Protein AF-A0A258QLD8-F1 (afdb_monomer)

Structure (mmCIF, N/CA/C/O backbone):
data_AF-A0A258QLD8-F1
#
_entry.id   AF-A0A258QLD8-F1
#
loop_
_atom_site.group_PDB
_atom_site.id
_atom_site.type_symbol
_atom_site.label_atom_id
_atom_site.label_alt_id
_atom_site.label_comp_id
_atom_site.label_asym_id
_atom_site.label_entity_id
_atom_site.label_seq_id
_atom_site.pdbx_PDB_ins_code
_atom_site.Cartn_x
_atom_site.Cartn_y
_atom_site.Cartn_z
_atom_site.occupancy
_atom_site.B_iso_or_equiv
_atom_site.auth_seq_id
_atom_site.auth_comp_id
_atom_site.auth_asym_id
_atom_site.auth_atom_id
_atom_site.pdbx_PDB_model_num
ATOM 1 N N . MET A 1 1 ? 20.863 -42.715 8.514 1.00 42.28 1 MET A N 1
ATOM 2 C CA . MET A 1 1 ? 19.700 -41.925 8.069 1.00 42.28 1 MET A CA 1
ATOM 3 C C . MET A 1 1 ? 20.176 -40.504 7.827 1.00 42.28 1 MET A C 1
ATOM 5 O O . MET A 1 1 ? 20.799 -39.951 8.721 1.00 42.28 1 MET A O 1
ATOM 9 N N . SER A 1 2 ? 19.979 -39.971 6.622 1.00 43.88 2 SER A N 1
ATOM 10 C CA . SER A 1 2 ? 20.388 -38.615 6.238 1.00 43.88 2 SER A CA 1
ATOM 11 C C . SER A 1 2 ? 19.223 -37.654 6.457 1.00 43.88 2 SER A C 1
ATOM 13 O O . SER A 1 2 ? 18.189 -37.821 5.814 1.00 43.88 2 SER A O 1
ATOM 15 N N . GLU A 1 3 ? 19.381 -36.656 7.322 1.00 44.41 3 GLU A N 1
ATOM 16 C CA . GLU A 1 3 ? 18.414 -35.564 7.476 1.00 44.41 3 GLU A CA 1
ATOM 17 C C . GLU A 1 3 ? 19.013 -34.266 6.922 1.00 44.41 3 GLU A C 1
ATOM 19 O O . GLU A 1 3 ? 19.735 -33.537 7.592 1.00 44.41 3 GLU A O 1
ATOM 24 N N . SER A 1 4 ? 18.708 -34.057 5.638 1.00 41.31 4 SER A N 1
ATOM 25 C CA . SER A 1 4 ? 18.306 -32.789 5.013 1.00 41.31 4 SER A CA 1
ATOM 26 C C . SER A 1 4 ? 19.083 -31.506 5.339 1.00 41.31 4 SER A C 1
ATOM 28 O O . SER A 1 4 ? 18.749 -30.768 6.266 1.00 41.31 4 SER A O 1
ATOM 30 N N . ASP A 1 5 ? 19.993 -31.171 4.421 1.00 44.09 5 ASP A N 1
ATOM 31 C CA . ASP A 1 5 ? 20.401 -29.815 4.052 1.00 44.09 5 ASP A CA 1
ATOM 32 C C . ASP A 1 5 ? 19.194 -28.877 3.858 1.00 44.09 5 ASP A C 1
ATOM 34 O O . ASP A 1 5 ? 18.394 -29.025 2.930 1.00 44.09 5 ASP A O 1
ATOM 38 N N . LEU A 1 6 ? 19.086 -27.861 4.713 1.00 45.78 6 LEU A N 1
ATOM 39 C CA . LEU A 1 6 ? 18.211 -26.711 4.493 1.00 45.78 6 LEU A CA 1
ATOM 40 C C . LEU A 1 6 ? 18.921 -25.719 3.558 1.00 45.78 6 LEU A C 1
ATOM 42 O O . LEU A 1 6 ? 19.585 -24.783 4.001 1.00 45.78 6 LEU A O 1
ATOM 46 N N . ASP A 1 7 ? 18.768 -25.926 2.250 1.00 41.94 7 ASP A N 1
ATOM 47 C CA . ASP A 1 7 ? 19.238 -25.021 1.194 1.00 41.94 7 ASP A CA 1
ATOM 48 C C . ASP A 1 7 ? 18.364 -23.750 1.143 1.00 41.94 7 ASP A C 1
ATOM 50 O O . ASP A 1 7 ? 17.398 -23.632 0.383 1.00 41.94 7 ASP A O 1
ATOM 54 N N . VAL A 1 8 ? 18.674 -22.774 2.000 1.00 51.44 8 VAL A N 1
ATOM 55 C CA . VAL A 1 8 ? 18.051 -21.443 1.964 1.00 51.44 8 VAL A CA 1
ATOM 56 C C . VAL A 1 8 ? 18.642 -20.660 0.789 1.00 51.44 8 VAL A C 1
ATOM 58 O O . VAL A 1 8 ? 19.575 -19.869 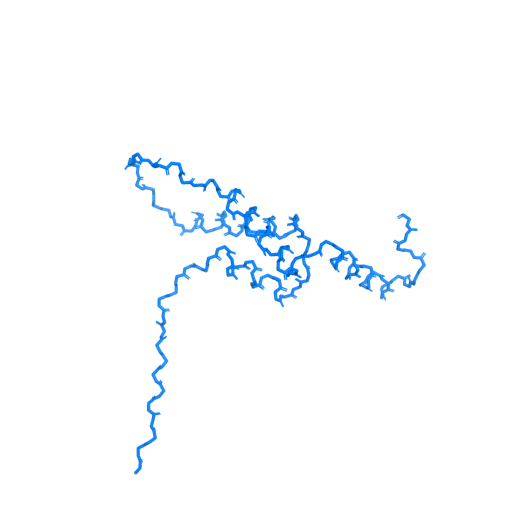0.944 1.00 51.44 8 VAL A O 1
ATOM 61 N N . LYS A 1 9 ? 18.082 -20.859 -0.410 1.00 49.19 9 LYS A N 1
ATOM 62 C CA . LYS A 1 9 ? 18.404 -20.056 -1.600 1.00 49.19 9 LYS A CA 1
ATOM 63 C C . LYS A 1 9 ? 18.022 -18.594 -1.370 1.00 49.19 9 LYS A C 1
ATOM 65 O O . LYS A 1 9 ? 16.876 -18.187 -1.557 1.00 49.19 9 LYS A O 1
ATOM 70 N N . GLN A 1 10 ? 19.000 -17.780 -0.982 1.00 51.91 10 GLN A N 1
ATOM 71 C CA . GLN A 1 10 ? 18.874 -16.326 -0.926 1.00 51.91 10 GLN A CA 1
ATOM 72 C C . GLN A 1 10 ? 18.745 -15.765 -2.351 1.00 51.91 10 GLN A C 1
ATOM 74 O O . GLN A 1 10 ? 19.733 -15.477 -3.024 1.00 51.91 10 GLN A O 1
ATOM 79 N N . GLY A 1 11 ? 17.508 -15.628 -2.834 1.00 49.97 11 GLY A N 1
ATOM 80 C CA . GLY A 1 11 ? 17.210 -14.968 -4.103 1.00 49.97 11 GLY A CA 1
ATOM 81 C C . GLY A 1 11 ? 17.725 -13.525 -4.108 1.00 49.97 11 GLY A C 1
ATOM 82 O O . GLY A 1 11 ? 17.557 -12.802 -3.123 1.00 49.97 11 GLY A O 1
ATOM 83 N N . LYS A 1 12 ? 18.368 -13.116 -5.214 1.00 52.28 12 LYS A N 1
ATOM 84 C CA .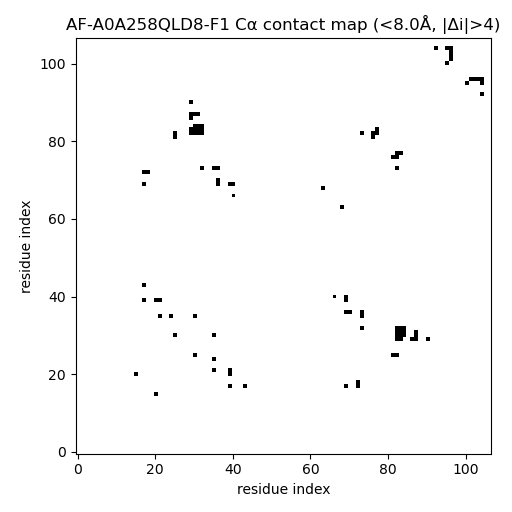 LYS A 1 12 ? 18.853 -11.747 -5.478 1.00 52.28 12 LYS A CA 1
ATOM 85 C C . LYS A 1 12 ? 17.857 -10.728 -4.917 1.00 52.28 12 LYS A C 1
ATOM 87 O O . LYS A 1 12 ? 16.702 -10.724 -5.338 1.00 52.28 12 LYS A O 1
ATOM 92 N N . LYS A 1 13 ? 18.298 -9.877 -3.983 1.00 46.06 13 LYS A N 1
ATOM 93 C CA . LYS A 1 13 ? 17.495 -8.807 -3.365 1.00 46.06 13 LYS A CA 1
ATOM 94 C C . LYS A 1 13 ? 17.170 -7.732 -4.411 1.00 46.06 13 LYS A C 1
ATOM 96 O O . LYS A 1 13 ? 17.737 -6.647 -4.397 1.00 46.06 13 LYS A O 1
ATOM 101 N N . GLN A 1 14 ? 16.292 -8.065 -5.352 1.00 59.50 14 GLN A N 1
ATOM 102 C CA . GLN A 1 14 ? 15.645 -7.128 -6.257 1.00 59.50 14 GLN A CA 1
ATOM 103 C C . GLN A 1 14 ? 14.947 -6.088 -5.380 1.00 59.50 14 GLN A C 1
ATOM 105 O O . GLN A 1 14 ? 14.184 -6.450 -4.477 1.00 59.50 14 GLN A O 1
ATOM 110 N N . SER A 1 15 ? 15.245 -4.808 -5.603 1.00 63.19 15 SER A N 1
ATOM 111 C CA . SER A 1 15 ? 14.550 -3.705 -4.942 1.00 63.19 15 SER A CA 1
ATOM 112 C C . SER A 1 15 ? 13.041 -3.967 -5.024 1.00 63.19 15 SER A C 1
ATOM 114 O O . SER A 1 15 ? 12.538 -4.192 -6.124 1.00 63.19 15 SER A O 1
ATOM 116 N N . PRO A 1 16 ? 12.306 -3.992 -3.896 1.00 73.50 16 PRO A N 1
ATOM 117 C CA . PRO A 1 16 ? 10.925 -4.462 -3.888 1.00 73.50 16 PRO A CA 1
ATOM 118 C C . PRO A 1 16 ? 10.088 -3.638 -4.869 1.00 73.50 16 PRO A C 1
ATOM 120 O O . PRO A 1 16 ? 10.220 -2.410 -4.892 1.00 73.50 16 PRO A O 1
ATOM 123 N N . SER A 1 17 ? 9.250 -4.304 -5.667 1.00 86.06 17 SER A N 1
ATOM 124 C CA . SER A 1 17 ? 8.374 -3.658 -6.652 1.00 86.06 17 SER A CA 1
ATOM 125 C C . SER A 1 17 ? 7.381 -2.693 -5.990 1.00 86.06 17 SER A C 1
ATOM 127 O O . SER A 1 17 ? 7.129 -2.784 -4.785 1.00 86.06 17 SER A O 1
ATOM 129 N N . LEU A 1 18 ? 6.774 -1.786 -6.769 1.00 88.31 18 LEU A N 1
ATOM 130 C CA . LEU A 1 18 ? 5.735 -0.866 -6.272 1.00 88.31 18 LEU A CA 1
ATOM 131 C C . LEU A 1 18 ? 4.608 -1.617 -5.546 1.00 88.31 18 LEU A C 1
ATOM 133 O O . LEU A 1 18 ? 4.272 -1.269 -4.415 1.00 88.31 18 LEU A O 1
ATOM 137 N N . LYS A 1 19 ? 4.109 -2.712 -6.138 1.00 88.81 19 LYS A N 1
ATOM 138 C CA . LYS A 1 19 ? 3.088 -3.580 -5.525 1.00 88.81 19 LYS A CA 1
ATOM 139 C C . LYS A 1 19 ? 3.560 -4.203 -4.211 1.00 88.81 19 LYS A C 1
ATOM 141 O O . LYS A 1 19 ? 2.833 -4.162 -3.225 1.00 88.81 1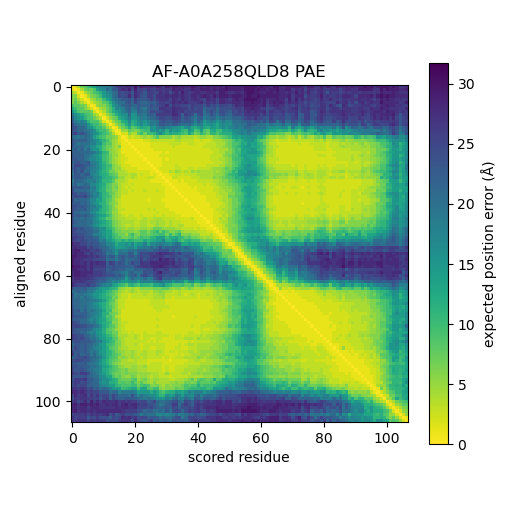9 LYS A O 1
ATOM 146 N N . ALA A 1 20 ? 4.782 -4.737 -4.161 1.00 90.06 20 ALA A N 1
ATOM 147 C CA . ALA A 1 20 ? 5.323 -5.337 -2.939 1.00 90.06 20 ALA A CA 1
ATOM 148 C C . ALA A 1 20 ? 5.469 -4.307 -1.805 1.00 90.06 20 ALA A C 1
ATOM 150 O O . ALA A 1 20 ? 5.180 -4.604 -0.645 1.00 90.06 20 ALA A O 1
ATOM 151 N N . ARG A 1 21 ? 5.876 -3.075 -2.135 1.00 91.12 21 ARG A N 1
ATOM 152 C CA . ARG A 1 21 ? 5.933 -1.967 -1.170 1.00 91.12 21 ARG A CA 1
ATOM 153 C C . ARG A 1 21 ? 4.541 -1.583 -0.679 1.00 91.12 21 ARG A C 1
ATOM 155 O O . ARG A 1 21 ? 4.357 -1.434 0.526 1.00 91.12 21 ARG A O 1
ATOM 162 N N . ALA A 1 22 ? 3.574 -1.465 -1.586 1.00 92.50 22 ALA A N 1
ATOM 163 C CA . ALA A 1 22 ? 2.192 -1.144 -1.249 1.00 92.50 22 ALA A CA 1
ATOM 164 C C . ALA A 1 22 ? 1.577 -2.207 -0.319 1.00 92.50 22 ALA A C 1
ATOM 166 O O . ALA A 1 22 ? 1.020 -1.863 0.722 1.00 92.50 22 ALA A O 1
ATOM 167 N N . LEU A 1 23 ? 1.773 -3.494 -0.625 1.00 92.31 23 LEU A N 1
ATOM 168 C CA . LEU A 1 23 ? 1.363 -4.610 0.235 1.00 92.31 23 LEU A CA 1
ATOM 169 C C . LEU A 1 23 ? 1.995 -4.534 1.624 1.00 92.31 23 LEU A C 1
ATOM 171 O O . LEU A 1 23 ? 1.308 -4.687 2.632 1.00 92.31 23 LEU A O 1
ATOM 175 N N . ARG A 1 24 ? 3.303 -4.257 1.693 1.00 92.00 24 ARG A N 1
ATOM 176 C CA . ARG A 1 24 ? 4.003 -4.106 2.972 1.00 92.00 24 ARG A CA 1
ATOM 177 C C . ARG A 1 24 ? 3.417 -2.970 3.805 1.00 92.00 24 ARG A C 1
ATOM 179 O O . ARG A 1 24 ? 3.318 -3.113 5.017 1.00 92.00 24 ARG A O 1
ATOM 186 N N . LEU A 1 25 ? 3.035 -1.859 3.176 1.00 93.00 25 LEU A N 1
ATOM 187 C CA . LEU A 1 25 ? 2.376 -0.756 3.870 1.00 93.00 25 LEU A CA 1
ATOM 188 C C . LEU A 1 25 ? 1.020 -1.214 4.414 1.00 93.00 25 LEU A C 1
ATOM 190 O O . LEU A 1 25 ? 0.833 -1.154 5.627 1.00 93.00 25 LEU A O 1
ATOM 194 N N . LEU A 1 26 ? 0.130 -1.730 3.562 1.00 91.50 26 LEU A N 1
ATOM 195 C CA . LEU A 1 26 ? -1.214 -2.175 3.959 1.00 91.50 26 LEU A CA 1
ATOM 196 C C . LEU A 1 26 ? -1.202 -3.249 5.054 1.00 91.50 26 LEU A C 1
ATOM 198 O O . LEU A 1 26 ? -2.052 -3.235 5.937 1.00 91.50 26 LEU A O 1
ATOM 202 N N . SER A 1 27 ? -0.194 -4.123 5.065 1.00 92.31 27 SER A N 1
ATOM 203 C CA . SER A 1 27 ? -0.012 -5.111 6.133 1.00 92.31 27 SER A CA 1
ATOM 204 C C . SER A 1 27 ? 0.196 -4.485 7.518 1.00 92.31 27 SER A C 1
ATOM 206 O O . SER A 1 27 ? -0.054 -5.151 8.519 1.00 92.31 27 SER A O 1
ATOM 208 N N . MET A 1 28 ? 0.700 -3.251 7.602 1.00 89.31 28 MET A N 1
ATOM 209 C CA . MET A 1 28 ? 1.033 -2.609 8.879 1.00 89.31 28 MET A CA 1
ATOM 210 C C . MET A 1 28 ? -0.114 -1.765 9.436 1.00 89.31 28 MET A C 1
ATOM 212 O O . MET A 1 28 ? -0.221 -1.604 10.651 1.00 89.31 28 MET A O 1
ATOM 216 N N . ARG A 1 29 ? -0.923 -1.151 8.568 1.00 87.94 29 ARG A N 1
ATOM 217 C CA . ARG A 1 29 ? -2.063 -0.309 8.956 1.00 87.94 29 ARG A CA 1
ATOM 218 C C . ARG A 1 29 ? -2.992 -0.079 7.772 1.00 87.94 29 ARG A C 1
ATOM 220 O O . ARG A 1 29 ? -2.560 -0.142 6.628 1.00 87.94 29 ARG A O 1
ATOM 227 N N . GLU A 1 30 ? -4.225 0.313 8.071 1.00 91.12 30 GLU A N 1
ATOM 228 C CA . GLU A 1 30 ? -5.143 0.878 7.080 1.00 91.12 30 GLU A CA 1
ATOM 229 C C . GLU A 1 30 ? -4.584 2.217 6.560 1.00 91.12 30 GLU A C 1
ATOM 231 O O . GLU A 1 30 ? -4.144 3.063 7.351 1.00 91.12 30 GLU A O 1
ATOM 236 N N . TYR A 1 31 ? -4.624 2.417 5.242 1.00 92.88 31 TYR A N 1
ATOM 237 C CA . TYR A 1 31 ? -4.296 3.678 4.570 1.00 92.88 31 TYR A CA 1
ATOM 238 C C . TYR A 1 31 ? -5.501 4.151 3.762 1.00 92.88 31 TYR A C 1
ATOM 240 O O . TYR A 1 31 ? -6.293 3.333 3.304 1.00 92.88 31 TYR A O 1
ATOM 248 N N . SER A 1 32 ? -5.610 5.464 3.559 1.00 94.06 32 SER A N 1
ATOM 249 C CA . SER A 1 32 ? -6.440 6.013 2.485 1.00 94.06 32 SER A CA 1
ATOM 250 C C . SER A 1 32 ? -5.723 5.908 1.142 1.00 94.06 32 SER A C 1
ATOM 252 O O . SER A 1 32 ? -4.491 5.806 1.107 1.00 94.06 32 SER A O 1
ATOM 254 N N . ARG A 1 33 ? -6.468 6.018 0.039 1.00 93.44 33 ARG A N 1
ATOM 255 C CA . ARG A 1 33 ? -5.926 6.057 -1.327 1.00 93.44 33 ARG A CA 1
ATOM 256 C C . ARG A 1 33 ? -4.814 7.097 -1.454 1.00 93.44 33 ARG A C 1
ATOM 258 O O . ARG A 1 33 ? -3.672 6.754 -1.750 1.00 93.44 33 ARG A O 1
ATOM 265 N N . LYS A 1 34 ? -5.114 8.347 -1.085 1.00 93.44 34 LYS A N 1
ATOM 266 C CA . LYS A 1 34 ? -4.148 9.463 -1.096 1.00 93.44 34 LYS A CA 1
ATOM 267 C C . LYS A 1 34 ? -2.954 9.232 -0.165 1.00 93.44 34 LYS A C 1
ATOM 269 O O . LYS A 1 34 ? -1.830 9.624 -0.469 1.00 93.44 34 LYS A O 1
ATOM 274 N N . GLY A 1 35 ? -3.182 8.605 0.990 1.00 93.81 35 GLY A N 1
ATOM 275 C CA . GLY A 1 35 ? -2.118 8.304 1.946 1.00 93.81 35 GLY A CA 1
ATOM 276 C C . GLY A 1 35 ? -1.147 7.240 1.431 1.00 93.81 35 GLY A C 1
ATOM 277 O O . GLY A 1 35 ? 0.063 7.352 1.647 1.00 93.81 35 GLY A O 1
ATOM 278 N N . LEU A 1 36 ? -1.668 6.220 0.744 1.00 94.25 36 LEU A N 1
ATOM 279 C CA . LEU A 1 36 ? -0.862 5.171 0.129 1.00 94.25 36 LEU A CA 1
ATOM 280 C C . LEU A 1 36 ? -0.093 5.708 -1.086 1.00 94.25 36 LEU A C 1
ATOM 282 O O . LEU A 1 36 ? 1.106 5.456 -1.193 1.00 94.25 36 LEU A O 1
ATOM 286 N N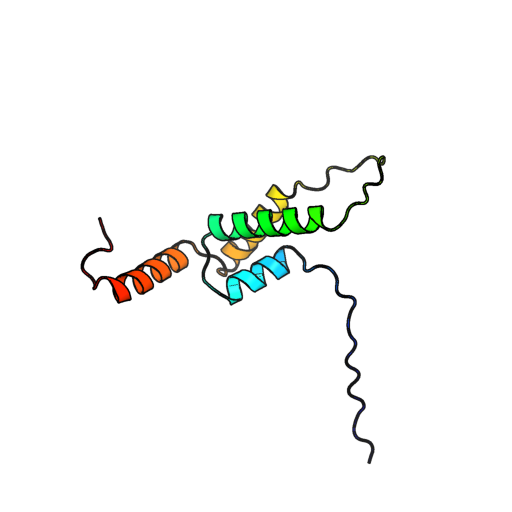 . GLU A 1 37 ? -0.740 6.515 -1.928 1.00 94.50 37 GLU A N 1
ATOM 287 C CA . GLU A 1 37 ? -0.128 7.208 -3.068 1.00 94.50 37 GLU A CA 1
ATOM 288 C C . GLU A 1 37 ? 1.096 8.035 -2.646 1.00 94.50 37 GLU A C 1
ATOM 290 O O . GLU A 1 37 ? 2.206 7.805 -3.129 1.00 94.50 37 GLU A O 1
ATOM 295 N N . ALA A 1 38 ? 0.931 8.928 -1.663 1.00 94.31 38 ALA A N 1
ATOM 296 C CA . ALA A 1 38 ? 2.016 9.770 -1.164 1.00 94.31 38 ALA A CA 1
ATOM 297 C C . ALA A 1 38 ? 3.207 8.937 -0.658 1.00 94.31 38 ALA A C 1
ATOM 299 O O . ALA A 1 38 ? 4.367 9.281 -0.899 1.00 94.31 38 ALA A O 1
ATOM 300 N N . LYS A 1 39 ? 2.935 7.805 0.008 1.00 93.62 39 LYS A N 1
ATOM 301 C CA . LYS A 1 39 ? 3.984 6.895 0.487 1.00 93.62 39 LYS A CA 1
ATOM 302 C C . LYS A 1 39 ? 4.706 6.177 -0.646 1.00 93.62 39 LYS A C 1
ATOM 304 O O . LYS A 1 39 ? 5.921 5.987 -0.551 1.00 93.62 39 LYS A O 1
ATOM 309 N N . LEU A 1 40 ? 3.995 5.794 -1.703 1.00 92.38 40 LEU A N 1
ATOM 310 C CA . LEU A 1 40 ? 4.597 5.164 -2.873 1.00 92.38 40 LEU A CA 1
ATOM 311 C C . LEU A 1 40 ? 5.480 6.151 -3.634 1.00 92.38 40 LEU A C 1
ATOM 313 O O . LEU A 1 40 ? 6.645 5.823 -3.870 1.00 92.38 40 LEU A O 1
ATOM 317 N N . THR A 1 41 ? 4.998 7.368 -3.888 1.00 92.00 41 THR A N 1
ATOM 318 C CA . THR A 1 41 ? 5.770 8.448 -4.523 1.00 92.00 41 THR A CA 1
ATOM 319 C C . THR A 1 41 ? 7.034 8.778 -3.729 1.00 92.00 41 THR A C 1
ATOM 321 O O . THR A 1 41 ? 8.128 8.804 -4.290 1.00 92.00 41 THR A O 1
ATOM 324 N N . GLU A 1 42 ? 6.928 8.934 -2.405 1.00 89.94 42 GLU A N 1
ATOM 325 C CA . GLU A 1 42 ? 8.079 9.178 -1.525 1.00 89.94 42 GLU A CA 1
ATOM 326 C C . GLU A 1 42 ? 9.099 8.026 -1.587 1.00 89.94 42 GLU A C 1
ATOM 328 O O . GLU A 1 42 ? 10.309 8.252 -1.662 1.00 89.94 42 GLU A O 1
ATOM 333 N N . SER A 1 43 ? 8.625 6.774 -1.576 1.00 85.00 43 SER A N 1
ATOM 334 C CA . SER A 1 43 ? 9.495 5.593 -1.641 1.00 85.00 43 SER A CA 1
ATOM 335 C C . SER A 1 43 ? 10.182 5.431 -2.999 1.00 85.00 43 SER A C 1
ATOM 337 O O . SER A 1 43 ? 11.320 4.965 -3.064 1.00 85.00 43 SER A O 1
ATOM 339 N N . ALA A 1 44 ? 9.506 5.812 -4.082 1.00 84.38 44 ALA A N 1
ATOM 340 C CA . ALA A 1 44 ? 10.055 5.780 -5.425 1.00 84.38 44 ALA A CA 1
ATOM 341 C C . ALA A 1 44 ? 11.097 6.889 -5.602 1.00 84.38 44 ALA A C 1
ATOM 343 O O . ALA A 1 44 ? 12.215 6.598 -6.013 1.00 84.38 44 ALA A O 1
ATOM 344 N N . ALA A 1 45 ? 10.800 8.117 -5.165 1.00 82.88 45 ALA A N 1
ATOM 345 C CA . ALA A 1 45 ? 11.756 9.224 -5.167 1.00 82.88 45 ALA A CA 1
ATOM 346 C C . ALA A 1 45 ? 13.035 8.901 -4.370 1.00 82.88 45 ALA A C 1
ATOM 348 O O . ALA A 1 45 ? 14.139 9.245 -4.787 1.00 82.88 45 ALA A O 1
ATOM 349 N N . LYS A 1 46 ? 12.907 8.190 -3.241 1.00 79.50 46 LYS A N 1
ATOM 350 C CA . LYS A 1 46 ? 14.054 7.692 -2.463 1.00 79.50 46 LYS A CA 1
ATOM 351 C C . LYS A 1 46 ? 14.875 6.640 -3.210 1.00 79.50 46 LYS A C 1
ATOM 353 O O . LYS A 1 46 ? 16.088 6.616 -3.058 1.00 79.50 46 LYS A O 1
ATOM 358 N N . ALA A 1 47 ? 14.235 5.790 -4.011 1.00 72.06 47 ALA A N 1
ATOM 359 C CA . ALA A 1 47 ? 14.944 4.809 -4.827 1.00 72.06 47 ALA A CA 1
ATOM 360 C C . ALA A 1 47 ? 15.775 5.488 -5.930 1.00 72.06 47 ALA A C 1
ATOM 362 O O . ALA A 1 47 ? 16.933 5.124 -6.100 1.00 72.06 47 ALA A O 1
ATOM 363 N N . PHE A 1 48 ? 15.235 6.520 -6.593 1.00 67.56 48 PHE A N 1
ATOM 364 C CA . PHE A 1 48 ? 15.978 7.302 -7.594 1.00 67.56 48 PHE A CA 1
ATOM 365 C C . PHE A 1 48 ? 17.182 8.044 -6.999 1.00 67.56 48 PHE A C 1
ATOM 367 O O . PHE A 1 48 ? 18.239 8.082 -7.615 1.00 67.56 48 PHE A O 1
ATOM 374 N N . LYS A 1 49 ? 17.070 8.580 -5.775 1.00 67.12 49 LYS A N 1
ATOM 375 C CA . LYS A 1 49 ? 18.197 9.250 -5.095 1.00 67.12 49 LYS A CA 1
ATOM 376 C C . LYS A 1 49 ? 19.367 8.319 -4.751 1.00 67.12 49 LYS A C 1
ATOM 378 O O . LYS A 1 49 ? 20.472 8.807 -4.548 1.00 67.12 49 LYS A O 1
ATOM 383 N N . ASN A 1 50 ? 19.132 7.010 -4.678 1.00 65.38 50 ASN A N 1
ATOM 384 C CA . ASN A 1 50 ? 20.132 6.031 -4.247 1.00 65.38 50 ASN A CA 1
ATOM 385 C C . ASN A 1 50 ? 20.853 5.322 -5.413 1.00 65.38 50 ASN A C 1
ATOM 387 O O . ASN A 1 50 ? 21.712 4.483 -5.153 1.00 65.38 50 ASN A O 1
ATOM 391 N N . SER A 1 51 ? 20.538 5.648 -6.673 1.00 56.72 51 SER A N 1
ATOM 392 C CA . SER A 1 51 ? 21.241 5.142 -7.862 1.00 56.72 51 SER A CA 1
ATOM 393 C C . SER A 1 51 ? 21.695 6.314 -8.732 1.00 56.72 51 SER A C 1
ATOM 395 O O . SER A 1 51 ? 20.918 6.788 -9.559 1.00 56.72 51 SER A O 1
ATOM 397 N N . PRO A 1 52 ? 22.925 6.819 -8.545 1.00 56.44 52 PRO A N 1
ATOM 398 C CA . PRO A 1 52 ? 23.414 7.962 -9.293 1.00 56.44 52 PRO A CA 1
ATOM 399 C C . PRO A 1 52 ? 24.181 7.499 -10.535 1.00 56.44 52 PRO A C 1
ATOM 401 O O . PRO A 1 52 ? 25.372 7.745 -10.612 1.00 56.44 52 PRO A O 1
ATOM 404 N N . GLU A 1 53 ? 23.537 6.834 -11.496 1.00 51.97 53 GLU A N 1
ATOM 405 C CA . GLU A 1 53 ? 24.136 6.628 -12.826 1.00 51.97 53 GLU A CA 1
ATOM 406 C C . GLU A 1 53 ? 23.046 6.744 -13.900 1.00 51.97 53 GLU A C 1
ATOM 408 O O . GLU A 1 53 ? 22.194 5.868 -14.046 1.00 51.97 53 GLU A O 1
ATOM 413 N N . LEU A 1 54 ? 23.044 7.878 -14.608 1.00 55.41 54 LEU A N 1
ATOM 414 C CA . LEU A 1 54 ? 22.255 8.120 -15.816 1.00 55.41 54 LEU A CA 1
ATOM 415 C C . LEU A 1 54 ? 23.134 7.778 -17.029 1.00 55.41 54 LEU A C 1
ATOM 417 O O . LEU A 1 54 ? 24.116 8.486 -17.255 1.00 55.41 54 LEU A O 1
ATOM 421 N N . PRO A 1 55 ? 22.811 6.754 -17.831 1.00 50.16 55 PRO A N 1
ATOM 422 C CA . PRO A 1 55 ? 23.235 6.726 -19.217 1.00 50.16 55 PRO A CA 1
ATOM 423 C C . PRO A 1 55 ? 22.322 7.682 -19.991 1.00 50.16 55 PRO A C 1
ATOM 425 O O . PRO A 1 55 ? 21.101 7.506 -20.026 1.00 50.16 55 PRO A O 1
ATOM 428 N N . GLU A 1 56 ? 22.915 8.731 -20.553 1.00 50.84 56 GLU A N 1
ATOM 429 C CA . GLU A 1 56 ? 22.255 9.567 -21.547 1.00 50.84 56 GLU A CA 1
ATOM 430 C C . GLU A 1 56 ? 22.163 8.824 -22.878 1.00 50.84 56 GLU A C 1
ATOM 432 O O . GLU A 1 56 ? 23.133 8.208 -23.315 1.00 50.84 56 GLU A O 1
ATOM 437 N N . GLY A 1 57 ? 21.009 8.959 -23.528 1.00 59.81 57 GLY A N 1
ATOM 438 C CA . GLY A 1 57 ? 20.781 8.489 -24.887 1.00 59.81 57 GLY A CA 1
ATOM 439 C C . GLY A 1 57 ? 20.271 7.057 -24.940 1.00 59.81 57 GLY A C 1
ATOM 440 O O . GLY A 1 57 ? 21.028 6.122 -24.763 1.00 59.81 57 GLY A O 1
ATOM 441 N N . GLU A 1 58 ? 18.972 6.908 -25.175 1.00 44.84 58 GLU A N 1
ATOM 442 C CA . GLU A 1 58 ? 18.426 5.989 -26.178 1.00 44.84 58 GLU A CA 1
A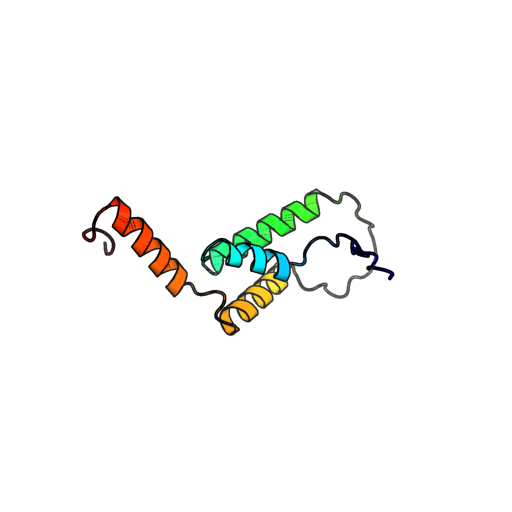TOM 443 C C . GLU A 1 58 ? 16.918 6.256 -26.246 1.00 44.84 58 GLU A C 1
ATOM 445 O O . GLU A 1 58 ? 16.272 6.432 -25.211 1.00 44.84 58 GLU A O 1
ATOM 450 N N . ASP A 1 59 ? 16.361 6.332 -27.452 1.00 54.84 59 ASP A N 1
ATOM 451 C CA . ASP A 1 59 ? 14.937 6.531 -27.717 1.00 54.84 59 ASP A CA 1
ATOM 452 C C . ASP A 1 59 ? 14.051 5.621 -26.847 1.00 54.84 59 ASP A C 1
ATOM 454 O O . ASP A 1 59 ? 13.933 4.414 -27.066 1.00 54.84 59 ASP A O 1
ATOM 458 N N . ILE A 1 60 ? 13.419 6.209 -25.826 1.00 55.38 60 ILE A N 1
ATOM 459 C CA . ILE A 1 60 ? 12.570 5.487 -24.877 1.00 55.38 60 ILE A CA 1
ATOM 460 C C . ILE A 1 60 ? 11.149 5.442 -25.454 1.00 55.38 60 ILE A C 1
ATOM 462 O O . ILE A 1 60 ? 10.501 6.491 -25.529 1.00 55.38 60 ILE A O 1
ATOM 466 N N . PRO A 1 61 ? 10.589 4.268 -25.804 1.00 52.12 61 PRO A N 1
ATOM 467 C CA . PRO A 1 61 ? 9.155 4.155 -26.029 1.00 52.12 61 PRO A CA 1
ATOM 468 C C . PRO A 1 61 ? 8.458 4.444 -24.699 1.00 52.12 61 PRO A C 1
ATOM 470 O O . PRO A 1 61 ? 8.484 3.599 -23.809 1.00 52.12 61 PRO A O 1
ATOM 473 N N . VAL A 1 62 ? 7.931 5.670 -24.562 1.00 54.72 62 VAL A N 1
ATOM 474 C CA . VAL A 1 62 ? 7.181 6.255 -23.432 1.00 54.72 62 VAL A C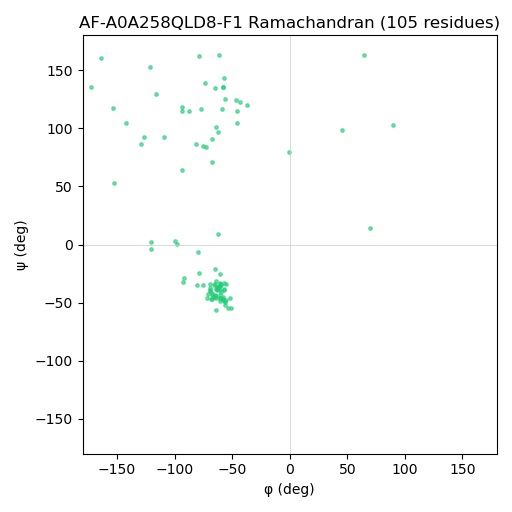A 1
ATOM 475 C C . VAL A 1 62 ? 6.996 5.264 -22.281 1.00 54.72 62 VAL A C 1
ATOM 477 O O . VAL A 1 62 ? 5.951 4.623 -22.139 1.00 54.72 62 VAL A O 1
ATOM 480 N N . ALA A 1 63 ? 8.047 5.100 -21.471 1.00 67.94 63 ALA A N 1
ATOM 481 C CA . ALA A 1 63 ? 7.967 4.295 -20.267 1.00 67.94 63 ALA A CA 1
ATOM 482 C C . ALA A 1 63 ? 6.875 4.932 -19.408 1.00 67.94 63 ALA A C 1
ATOM 484 O O . ALA A 1 63 ? 6.971 6.107 -19.048 1.00 67.94 63 ALA A O 1
ATOM 485 N N . LYS A 1 64 ? 5.794 4.183 -19.172 1.00 74.94 64 LYS A N 1
ATOM 486 C CA . LYS A 1 64 ? 4.575 4.660 -18.511 1.00 74.94 64 LYS A CA 1
ATOM 487 C C . LYS A 1 64 ? 4.953 5.520 -17.298 1.00 74.94 64 LYS A C 1
ATOM 489 O O . LYS A 1 64 ? 5.698 5.027 -16.442 1.00 74.94 64 LYS A O 1
ATOM 494 N N . PRO A 1 65 ? 4.508 6.787 -17.214 1.00 84.62 65 PRO A N 1
ATOM 495 C CA . PRO A 1 65 ? 4.942 7.676 -16.148 1.00 84.62 65 PRO A CA 1
ATOM 496 C C . PRO A 1 65 ? 4.615 7.052 -14.791 1.00 84.62 65 PRO A C 1
ATOM 498 O O . PRO A 1 65 ? 3.600 6.373 -14.622 1.00 84.62 65 PRO A O 1
ATOM 501 N N . LEU A 1 66 ? 5.507 7.259 -13.822 1.00 84.38 66 LEU A N 1
ATOM 502 C CA . LEU A 1 66 ? 5.423 6.629 -12.506 1.00 84.38 66 LEU A CA 1
ATOM 503 C C . LEU A 1 66 ? 4.079 6.893 -11.808 1.00 84.38 66 LEU A C 1
ATOM 505 O O . LEU A 1 66 ? 3.584 6.013 -11.111 1.00 84.38 66 LE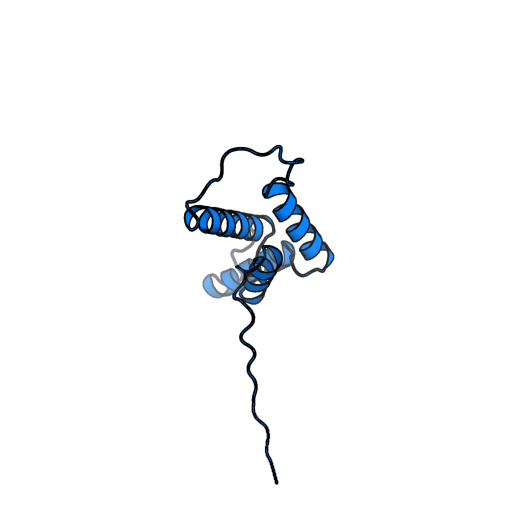U A O 1
ATOM 509 N N . SER A 1 67 ? 3.483 8.071 -12.015 1.00 87.12 67 SER A N 1
ATOM 510 C CA . SER A 1 67 ? 2.150 8.413 -11.506 1.00 87.12 67 SER A CA 1
ATOM 511 C C . SER A 1 67 ? 1.087 7.420 -11.975 1.00 87.12 67 SER A C 1
ATOM 513 O O . SER A 1 67 ? 0.400 6.843 -11.141 1.00 87.12 67 SER A O 1
ATOM 515 N N . ILE A 1 68 ? 1.035 7.125 -13.277 1.00 90.69 68 ILE A N 1
ATOM 516 C CA . ILE A 1 68 ? 0.084 6.160 -13.847 1.00 90.69 68 ILE A CA 1
ATOM 517 C C . ILE A 1 68 ? 0.343 4.755 -13.290 1.00 90.69 68 ILE A C 1
ATOM 519 O O . ILE A 1 68 ? -0.593 4.031 -12.969 1.00 90.69 68 ILE A O 1
ATOM 523 N N . GLN A 1 69 ? 1.609 4.360 -13.116 1.00 90.19 69 GLN A N 1
ATOM 524 C CA . GLN A 1 69 ? 1.925 3.064 -12.502 1.00 90.19 69 GLN A CA 1
ATOM 525 C C . GLN A 1 69 ? 1.442 2.975 -11.046 1.00 90.19 69 GLN A C 1
ATOM 527 O O . GLN A 1 69 ? 1.027 1.907 -10.603 1.00 90.19 69 GLN A O 1
ATOM 532 N N . ILE A 1 70 ? 1.514 4.073 -10.286 1.00 92.06 70 ILE A N 1
ATOM 533 C CA . ILE A 1 70 ? 0.989 4.130 -8.9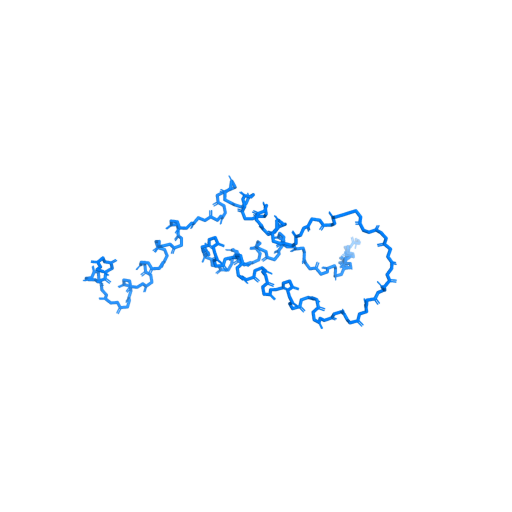18 1.00 92.06 70 ILE A CA 1
ATOM 534 C C . ILE A 1 70 ? -0.538 4.038 -8.945 1.00 92.06 70 ILE A C 1
ATOM 536 O O . ILE A 1 70 ? -1.086 3.221 -8.211 1.00 92.06 70 ILE A O 1
ATOM 540 N N . GLU A 1 71 ? -1.206 4.806 -9.806 1.00 93.69 71 GLU A N 1
ATOM 541 C CA . GLU A 1 71 ? -2.665 4.777 -9.967 1.00 93.69 71 GLU A CA 1
ATOM 542 C C . GLU A 1 71 ? -3.176 3.367 -10.281 1.00 93.69 71 GLU A C 1
ATOM 544 O O . GLU A 1 71 ? -4.045 2.874 -9.570 1.00 93.69 71 GLU A O 1
ATOM 549 N N . GLU A 1 72 ? -2.560 2.656 -11.230 1.00 93.81 72 GLU A N 1
ATOM 550 C CA . GLU A 1 72 ? -2.948 1.276 -11.558 1.00 93.81 72 GLU A CA 1
ATOM 551 C C . GLU A 1 72 ? -2.802 0.311 -10.376 1.00 93.81 72 GLU A C 1
ATOM 553 O O . GLU A 1 72 ? -3.596 -0.616 -10.213 1.00 93.81 72 GLU A O 1
ATOM 558 N N . VAL A 1 73 ? -1.779 0.501 -9.536 1.00 92.81 73 VAL A N 1
ATOM 559 C CA . VAL A 1 73 ? -1.607 -0.304 -8.318 1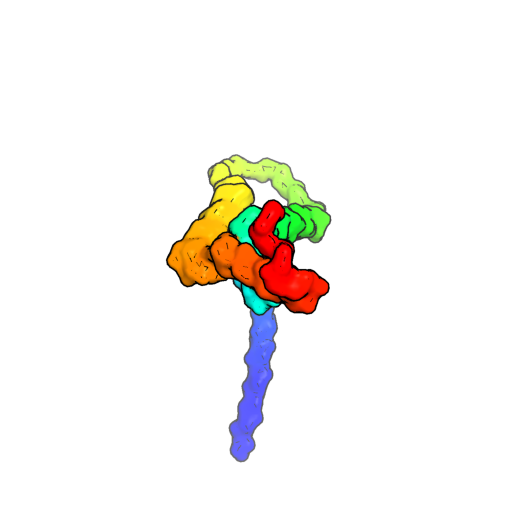.00 92.81 73 VAL A CA 1
ATOM 560 C C . VAL A 1 73 ? -2.688 0.024 -7.291 1.00 92.81 73 VAL A C 1
ATOM 562 O O . VAL A 1 73 ? -3.186 -0.891 -6.637 1.00 92.81 73 VAL A O 1
ATOM 565 N N . LEU A 1 74 ? -3.045 1.300 -7.138 1.00 94.19 74 LEU A N 1
ATOM 566 C CA . LEU A 1 74 ? -4.111 1.725 -6.231 1.00 94.19 74 LEU A CA 1
ATOM 567 C C . LEU A 1 74 ? -5.467 1.181 -6.689 1.00 94.19 74 LEU A C 1
ATOM 569 O O . LEU A 1 74 ? -6.189 0.623 -5.866 1.00 94.19 74 LEU A O 1
ATOM 573 N N . ASP A 1 75 ? -5.763 1.249 -7.987 1.00 95.75 75 ASP A N 1
ATOM 574 C CA . ASP A 1 75 ? -6.999 0.720 -8.567 1.00 95.75 75 ASP A CA 1
ATOM 575 C C . ASP A 1 75 ? -7.089 -0.808 -8.419 1.00 95.75 75 ASP A C 1
ATOM 577 O O . ASP A 1 75 ? -8.117 -1.324 -7.984 1.00 95.75 75 ASP A O 1
ATOM 581 N N . ASP A 1 76 ? -6.003 -1.552 -8.680 1.00 94.00 76 ASP A N 1
ATOM 582 C CA . ASP A 1 76 ? -5.935 -3.009 -8.448 1.00 94.00 76 ASP A CA 1
ATOM 583 C C . ASP A 1 76 ? -6.184 -3.352 -6.965 1.00 94.00 76 ASP A C 1
ATOM 585 O O . ASP A 1 76 ? -6.791 -4.372 -6.638 1.00 94.00 76 ASP A O 1
ATOM 589 N N . PHE A 1 77 ? -5.739 -2.501 -6.040 1.00 94.25 77 PHE A N 1
ATOM 590 C CA . PHE A 1 77 ? -5.890 -2.734 -4.602 1.00 94.25 77 PHE A CA 1
ATOM 591 C C . PHE A 1 77 ? -7.282 -2.372 -4.085 1.00 94.25 77 PHE A C 1
ATOM 593 O O . PHE A 1 77 ? -7.796 -3.067 -3.205 1.00 94.25 77 PHE A O 1
ATOM 600 N N . GLU A 1 78 ? -7.905 -1.333 -4.633 1.00 93.69 78 GLU A N 1
ATOM 601 C CA . GLU A 1 78 ? -9.312 -1.016 -4.381 1.00 93.69 78 GLU A CA 1
ATOM 602 C C . GLU A 1 78 ? -10.227 -2.102 -4.950 1.00 93.69 78 GLU A C 1
ATOM 604 O O . GLU A 1 78 ? -11.095 -2.600 -4.235 1.00 93.69 78 GLU A O 1
ATOM 609 N N . ALA A 1 79 ? -9.978 -2.553 -6.184 1.00 94.38 79 ALA A N 1
ATOM 610 C CA . ALA A 1 79 ? -10.740 -3.628 -6.818 1.00 94.38 79 ALA A CA 1
ATOM 611 C C . ALA A 1 79 ? -10.657 -4.949 -6.032 1.00 94.38 79 ALA A C 1
ATOM 613 O O . ALA A 1 79 ? -11.631 -5.697 -5.955 1.00 94.38 79 ALA A O 1
ATOM 614 N N . ARG A 1 80 ? -9.510 -5.227 -5.396 1.00 92.50 80 ARG A N 1
ATOM 615 C CA . ARG A 1 80 ? -9.318 -6.379 -4.494 1.00 92.50 80 ARG A CA 1
ATOM 616 C C . ARG A 1 80 ? -9.874 -6.166 -3.084 1.00 92.50 80 ARG A C 1
ATOM 618 O O . ARG A 1 80 ? -9.832 -7.093 -2.277 1.00 92.50 80 ARG A O 1
ATOM 625 N N . GLY A 1 81 ? -10.345 -4.963 -2.754 1.00 91.75 81 GLY A N 1
ATOM 626 C CA . GLY A 1 81 ? -10.821 -4.601 -1.417 1.00 91.75 81 GLY A CA 1
ATOM 627 C C . GLY A 1 81 ? -9.718 -4.506 -0.357 1.00 91.75 81 GLY A C 1
ATOM 628 O O . GLY A 1 81 ? -10.011 -4.489 0.838 1.00 91.75 81 GLY A O 1
ATOM 629 N N . TRP A 1 82 ? -8.447 -4.459 -0.767 1.00 91.88 82 TRP A N 1
ATOM 630 C CA . TRP A 1 82 ? -7.304 -4.289 0.137 1.00 91.88 82 TRP A CA 1
ATOM 631 C C . TRP A 1 82 ? -7.110 -2.833 0.565 1.00 91.88 82 TRP A C 1
ATOM 633 O O . TRP A 1 82 ? -6.542 -2.572 1.624 1.00 91.88 82 TRP A O 1
ATOM 643 N N . LEU A 1 83 ? -7.588 -1.892 -0.247 1.00 92.88 83 LEU A N 1
ATOM 644 C CA . LEU A 1 83 ? -7.583 -0.463 0.031 1.00 92.88 83 LEU A CA 1
ATOM 645 C C . LEU A 1 83 ? -9.029 0.040 0.124 1.00 92.88 83 LEU A C 1
ATOM 647 O O . LEU A 1 83 ? -9.845 -0.239 -0.750 1.00 92.88 83 LEU A O 1
ATOM 651 N N . SER A 1 84 ? -9.362 0.766 1.195 1.00 92.00 84 SER A N 1
ATOM 652 C CA . SER A 1 84 ? -10.690 1.360 1.369 1.00 92.00 84 SER A CA 1
ATOM 653 C C . SER A 1 84 ? -10.633 2.595 2.262 1.00 92.00 84 SER A C 1
ATOM 655 O O . SER A 1 84 ? -10.342 2.507 3.460 1.00 92.00 84 SER A O 1
ATOM 657 N N . ASP A 1 85 ? -11.003 3.745 1.699 1.00 89.75 85 ASP A N 1
ATOM 658 C CA . ASP A 1 85 ? -11.089 5.009 2.437 1.00 89.75 85 ASP A CA 1
ATOM 659 C C . ASP A 1 85 ? -12.107 4.940 3.585 1.00 89.75 85 ASP A C 1
ATOM 661 O O . ASP A 1 85 ? -11.884 5.505 4.658 1.00 89.75 85 ASP A O 1
ATOM 665 N N . GLN A 1 86 ? -13.188 4.173 3.415 1.00 89.62 86 GLN A N 1
ATOM 666 C CA . GLN A 1 86 ? -14.180 3.958 4.467 1.00 89.62 86 GLN A CA 1
ATOM 667 C C . GLN A 1 86 ? -13.579 3.223 5.677 1.00 89.62 86 GLN A C 1
ATOM 669 O O . GLN A 1 86 ? -13.786 3.648 6.816 1.00 89.62 86 GLN A O 1
ATOM 674 N N . ARG A 1 87 ? -12.805 2.145 5.458 1.00 91.19 87 ARG A N 1
ATOM 675 C CA . ARG A 1 87 ? -12.131 1.414 6.554 1.00 91.19 87 ARG A CA 1
ATOM 676 C C . ARG A 1 87 ? -11.104 2.301 7.252 1.00 91.19 87 ARG A C 1
ATOM 678 O O . ARG A 1 87 ? -11.013 2.293 8.482 1.00 91.19 87 ARG A O 1
ATOM 685 N N . PHE A 1 88 ? -10.388 3.123 6.487 1.00 89.06 88 PHE A N 1
ATOM 686 C CA . PHE A 1 88 ? -9.459 4.104 7.037 1.00 89.06 88 PHE A CA 1
ATOM 687 C C . PHE A 1 88 ? -10.163 5.121 7.950 1.00 89.06 88 PHE A C 1
ATOM 689 O O . PHE A 1 88 ? -9.727 5.318 9.089 1.00 89.06 88 PHE A O 1
ATOM 696 N N . ALA A 1 89 ? -11.279 5.705 7.502 1.00 88.81 89 ALA A N 1
ATOM 697 C CA . ALA A 1 89 ? -12.080 6.631 8.300 1.00 88.81 89 ALA A CA 1
ATOM 698 C C . ALA A 1 89 ? -12.584 5.972 9.594 1.00 88.81 89 ALA A C 1
ATOM 700 O O . ALA A 1 89 ? -12.389 6.520 10.678 1.00 88.81 89 ALA A O 1
ATOM 701 N N . GLN A 1 90 ? -13.129 4.755 9.517 1.00 88.12 90 GLN A N 1
ATOM 702 C CA . GLN A 1 90 ? -13.573 4.005 10.699 1.00 88.12 90 GLN A CA 1
ATOM 703 C C . GLN A 1 90 ? -12.427 3.736 11.691 1.00 88.12 90 GLN A C 1
ATOM 705 O O . GLN A 1 90 ? -12.600 3.888 12.902 1.00 88.12 90 GLN A O 1
ATOM 710 N N . SER A 1 91 ? -11.231 3.396 11.199 1.00 85.81 91 SER A N 1
ATOM 711 C CA . SER A 1 91 ? -10.036 3.233 12.040 1.00 85.81 91 SER A CA 1
ATOM 712 C C . SER A 1 91 ? -9.643 4.542 12.744 1.00 85.81 91 SER A C 1
ATOM 714 O O . SER A 1 91 ? -9.224 4.511 13.904 1.00 85.81 91 SER A O 1
ATOM 716 N N . LEU A 1 92 ? -9.789 5.697 12.084 1.00 85.12 92 LEU A N 1
ATOM 717 C CA . LEU A 1 92 ? -9.553 7.001 12.713 1.00 85.12 92 LEU A CA 1
ATOM 718 C C . LEU A 1 92 ? -10.597 7.320 13.786 1.00 85.12 92 LEU A C 1
ATOM 720 O O . LEU A 1 92 ? -10.218 7.756 14.874 1.00 85.12 92 LEU A O 1
ATOM 724 N N . VAL A 1 93 ? -11.879 7.057 13.512 1.00 86.88 93 VAL A N 1
ATOM 725 C CA . VAL A 1 93 ? -12.974 7.207 14.484 1.00 86.88 93 VAL A CA 1
ATOM 726 C C . VAL A 1 93 ? -12.683 6.382 15.734 1.00 86.88 93 VAL A C 1
ATOM 728 O O . VAL A 1 93 ? -12.652 6.937 16.828 1.00 86.88 93 VAL A O 1
ATOM 731 N N . ARG A 1 94 ? -12.367 5.089 15.584 1.00 83.38 94 ARG A N 1
ATOM 732 C CA . ARG A 1 94 ? -12.079 4.197 16.718 1.00 83.38 94 ARG A CA 1
ATOM 733 C C . ARG A 1 94 ? -10.924 4.714 17.583 1.00 83.38 94 ARG A C 1
ATOM 735 O O . ARG A 1 94 ? -11.072 4.852 18.797 1.00 83.38 94 ARG A O 1
ATOM 742 N N . ARG A 1 95 ? -9.806 5.098 16.958 1.00 81.06 95 ARG A N 1
ATOM 743 C CA . ARG A 1 95 ? -8.655 5.676 17.677 1.00 81.06 95 ARG A CA 1
ATOM 744 C C . ARG A 1 95 ? -8.996 6.994 18.367 1.00 81.06 95 ARG A C 1
ATOM 746 O O . ARG A 1 95 ? -8.484 7.284 19.446 1.00 81.06 95 ARG A O 1
ATOM 753 N N . ARG A 1 96 ? -9.835 7.825 17.747 1.00 75.25 96 ARG A N 1
ATOM 754 C CA . ARG A 1 96 ? -10.231 9.116 18.318 1.00 75.25 96 ARG A CA 1
ATOM 755 C C . ARG A 1 96 ? -11.234 8.949 19.460 1.00 75.25 96 ARG A C 1
ATOM 757 O O . ARG A 1 96 ? -11.119 9.674 20.446 1.00 75.25 96 ARG A O 1
ATOM 764 N N . SER A 1 97 ? -12.131 7.964 19.384 1.00 73.56 97 SER A N 1
ATOM 765 C CA . SER A 1 97 ? -13.077 7.651 20.461 1.00 73.56 97 SER A CA 1
ATOM 766 C C . SER A 1 97 ? -12.388 7.152 21.728 1.00 73.56 97 SER A C 1
ATOM 768 O O . SER A 1 97 ? -12.829 7.507 22.816 1.00 73.56 97 SER A O 1
ATOM 770 N N . GLU A 1 98 ? -11.275 6.418 21.603 1.00 66.38 98 GLU A N 1
ATOM 771 C CA . GLU A 1 98 ? -10.482 5.956 22.753 1.00 66.38 98 GLU A CA 1
ATOM 772 C C . GLU A 1 98 ? -9.863 7.122 23.545 1.00 66.38 98 GLU A C 1
ATOM 774 O O . GLU A 1 98 ? -9.725 7.033 24.761 1.00 66.38 98 GLU A O 1
ATOM 779 N N . ARG A 1 99 ? -9.518 8.237 22.881 1.00 63.75 99 ARG A N 1
ATOM 780 C CA . ARG A 1 99 ? -8.900 9.405 23.539 1.00 63.75 99 ARG A CA 1
ATOM 781 C C . ARG A 1 99 ? -9.876 10.474 24.018 1.00 63.75 99 ARG A C 1
ATOM 783 O O . ARG A 1 99 ? -9.537 11.201 24.943 1.00 63.75 99 ARG A O 1
ATOM 790 N N . PHE A 1 100 ? -11.030 10.629 23.374 1.00 60.03 100 PHE A N 1
ATOM 791 C CA . PHE A 1 100 ? -11.914 11.780 23.615 1.00 60.03 100 PHE A CA 1
ATOM 792 C C . PHE A 1 100 ? -13.317 11.399 24.107 1.00 60.03 100 PHE A C 1
ATOM 794 O O . PHE A 1 100 ? -14.144 12.286 24.323 1.00 60.03 100 PHE A O 1
ATOM 801 N N . GLY A 1 101 ? -13.593 10.104 24.307 1.00 59.84 101 GLY A N 1
ATOM 802 C CA . GLY A 1 101 ? -14.950 9.613 24.540 1.00 59.84 101 GLY A CA 1
ATOM 803 C C . GLY A 1 101 ? -15.845 9.847 23.316 1.00 59.84 101 GLY A C 1
ATOM 804 O O . GLY A 1 101 ? -15.535 10.641 22.429 1.00 59.84 101 GLY A O 1
ATOM 805 N N . ALA A 1 102 ? -16.981 9.157 23.239 1.00 55.12 102 ALA A N 1
ATOM 806 C CA . ALA A 1 102 ? -17.880 9.130 22.074 1.00 55.12 102 ALA A CA 1
ATOM 807 C C . ALA A 1 102 ? -18.516 10.486 21.664 1.00 55.12 102 ALA A C 1
ATOM 809 O O . ALA A 1 102 ? -19.412 10.520 20.830 1.00 55.12 102 ALA A O 1
ATOM 810 N N . ARG A 1 103 ? -18.088 11.617 22.239 1.00 56.09 103 ARG A N 1
ATOM 811 C CA . ARG A 1 103 ? -18.809 12.896 22.202 1.00 56.09 103 ARG A CA 1
ATOM 812 C C . ARG A 1 103 ? -18.300 13.900 21.158 1.00 56.09 103 ARG A C 1
ATOM 814 O O . ARG A 1 103 ? -18.799 15.018 21.135 1.00 56.09 103 ARG A O 1
ATOM 821 N N . LYS A 1 104 ? -17.301 13.554 20.330 1.00 52.28 104 LYS A N 1
ATOM 822 C CA . LYS A 1 104 ? -16.671 14.529 19.412 1.00 52.28 104 LYS A CA 1
ATOM 823 C C . LYS A 1 104 ? -16.067 13.929 18.131 1.00 52.28 104 LYS A C 1
ATOM 825 O O . LYS A 1 104 ? -14.881 14.112 17.855 1.00 52.28 104 LYS A O 1
ATOM 830 N N . ILE A 1 105 ? -16.852 13.154 17.376 1.00 55.06 105 ILE A N 1
ATOM 831 C CA . ILE A 1 105 ? -16.410 12.594 16.077 1.00 55.06 105 ILE A CA 1
ATOM 832 C C . ILE A 1 105 ? -17.291 13.041 14.891 1.00 55.06 105 ILE A C 1
ATOM 834 O O . ILE A 1 105 ? -16.947 12.794 13.742 1.00 55.06 105 ILE A O 1
ATOM 838 N N . GLN A 1 106 ? -18.359 13.794 15.143 1.00 53.25 106 GLN A N 1
ATOM 839 C CA . GLN A 1 106 ? -19.106 14.515 14.111 1.00 53.25 106 GLN A CA 1
ATOM 840 C C . GLN A 1 106 ? -19.270 15.968 14.552 1.00 53.25 106 GLN A C 1
ATOM 842 O O . GLN A 1 106 ? -20.237 16.293 15.230 1.00 53.25 106 GLN A O 1
ATOM 847 N N . ASP A 1 107 ? -18.284 16.797 14.237 1.00 41.78 107 ASP A N 1
ATOM 848 C CA . ASP A 1 107 ? -18.427 18.247 14.077 1.00 41.78 107 ASP A CA 1
ATOM 849 C C . ASP A 1 107 ? -17.364 18.703 13.073 1.00 41.78 107 ASP A C 1
ATOM 851 O O . ASP A 1 107 ? -16.194 18.268 13.241 1.00 41.78 107 ASP A O 1
#

Radius of gyration: 20.46 Å; Cα contacts (8 Å, |Δi|>4): 51; chains: 1; bounding box: 43×60×52 Å

Secondary structure (DSSP, 8-state):
-------------PPPPHHHHHHHHHTTS---HHHHHHHHHHHHHHHHHT---------------HHHHHHHHHHHHHHTTS--HHHHHHHHHHHHHHHH-TTSS--

Mean predicted aligned error: 12.25 Å

Solvent-accessible surface area (backbone atoms only — not comparable to full-atom values): 6910 Å² total; per-residue (Å²): 137,88,83,76,87,82,81,78,79,80,69,82,85,66,78,76,49,73,64,58,49,51,51,58,49,52,76,75,42,81,42,33,68,71,59,47,50,54,51,50,53,53,53,49,55,54,53,57,73,73,54,94,75,82,85,81,85,72,94,70,80,77,71,74,53,68,68,59,57,50,49,54,50,51,50,57,30,39,76,69,63,75,43,43,53,67,60,25,52,51,54,50,50,54,60,47,35,75,75,65,46,91,82,75,86,84,128

pLDDT: mean 75.55, std 18.39, range [41.31, 95.75]

Foldseek 3Di:
DDDDDPPPPPPDPDPDDLLRVLVVVLVVDADALVRSLVVSVVVVVVVVVVDPDDDPDDDDPCPPPVSVVSVVSSVVCVVVVSHDPVVVLVVVLVVVCVPPPPPDSPD

Sequence (107 aa):
MSESDLDVKQGKKQSPSLKARALRLLSMREYSRKGLEAKLTESAAKAFKNSPELPEGEDIPVAKPLSIQIEEVLDDFEARGWLSDQRFAQSLVRRRSERFGARKIQD